Protein AF-A0A951BD02-F1 (afdb_monomer_lite)

Structure (mmCIF, N/CA/C/O backbone):
data_AF-A0A951BD02-F1
#
_entry.id   AF-A0A951BD02-F1
#
loop_
_atom_site.group_PDB
_atom_site.id
_atom_site.type_symbol
_atom_site.label_atom_id
_atom_site.label_alt_id
_atom_site.label_comp_id
_atom_site.label_asym_id
_atom_site.label_entity_id
_atom_site.label_seq_id
_atom_site.pdbx_PDB_ins_code
_atom_site.Cartn_x
_atom_site.Cartn_y
_atom_site.Cartn_z
_atom_site.occupancy
_atom_site.B_iso_or_equiv
_atom_site.auth_seq_id
_atom_site.auth_comp_id
_atom_site.auth_asym_id
_atom_site.auth_atom_id
_atom_site.pdbx_PDB_model_num
ATOM 1 N N . ALA A 1 1 ? 5.264 -10.263 -4.202 1.00 74.94 1 ALA A N 1
ATOM 2 C CA . ALA A 1 1 ? 5.737 -11.405 -3.380 1.00 74.94 1 ALA A CA 1
ATOM 3 C C . ALA A 1 1 ? 4.535 -12.286 -3.066 1.00 74.94 1 ALA A C 1
ATOM 5 O O . ALA A 1 1 ? 3.454 -11.724 -2.949 1.00 74.94 1 ALA A O 1
ATOM 6 N N . PRO A 1 2 ? 4.684 -13.614 -2.921 1.00 91.94 2 PRO A N 1
ATOM 7 C CA . PRO A 1 2 ? 3.533 -14.500 -2.767 1.00 91.94 2 PRO A CA 1
ATOM 8 C C . PRO A 1 2 ? 2.706 -14.170 -1.519 1.00 91.94 2 PRO A C 1
ATOM 10 O O . PRO A 1 2 ? 3.262 -13.990 -0.432 1.00 91.94 2 PRO A O 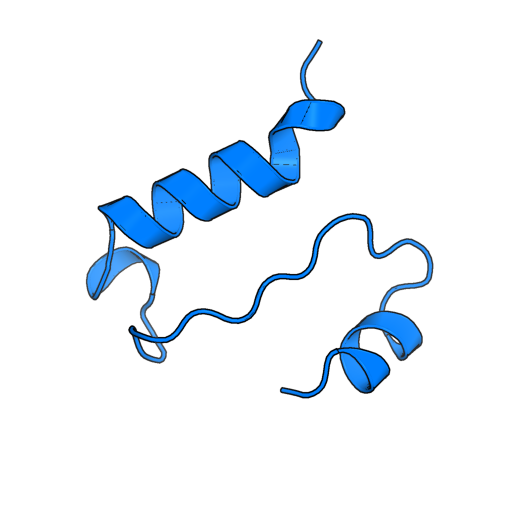1
ATOM 13 N N . GLU A 1 3 ? 1.378 -14.176 -1.646 1.00 93.38 3 GLU A N 1
ATOM 14 C CA . GLU A 1 3 ? 0.444 -13.952 -0.531 1.00 93.38 3 GLU A CA 1
ATOM 15 C C . GLU A 1 3 ? 0.704 -14.903 0.648 1.00 93.38 3 GLU A C 1
ATOM 17 O O . GLU A 1 3 ? 0.602 -14.529 1.818 1.00 93.38 3 GLU A O 1
ATOM 22 N N . THR A 1 4 ? 1.120 -16.137 0.349 1.00 94.81 4 THR A N 1
ATOM 23 C CA . THR A 1 4 ? 1.463 -17.151 1.355 1.00 94.81 4 THR A CA 1
ATOM 24 C C . THR A 1 4 ? 2.566 -16.691 2.306 1.00 94.81 4 THR A C 1
ATOM 26 O O . THR A 1 4 ? 2.545 -17.052 3.482 1.00 94.81 4 THR A O 1
ATOM 29 N N . TRP A 1 5 ? 3.514 -15.875 1.839 1.00 95.94 5 TRP A N 1
ATOM 30 C CA . TRP A 1 5 ? 4.575 -15.324 2.680 1.00 95.94 5 TRP A CA 1
ATOM 31 C C . TRP A 1 5 ? 4.043 -14.195 3.560 1.00 95.94 5 TRP A C 1
ATOM 33 O O . TRP A 1 5 ? 4.319 -14.180 4.759 1.00 95.94 5 TRP A O 1
ATOM 43 N N . ALA A 1 6 ? 3.214 -13.306 3.003 1.00 95.38 6 ALA A N 1
ATOM 44 C CA . ALA A 1 6 ? 2.569 -12.238 3.764 1.00 95.38 6 ALA A CA 1
ATOM 45 C C . ALA A 1 6 ? 1.690 -12.804 4.892 1.00 95.38 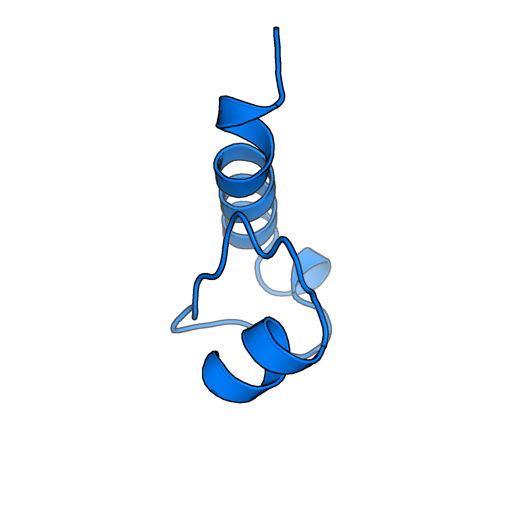6 ALA A C 1
ATOM 47 O O . ALA A 1 6 ? 1.784 -12.356 6.032 1.00 95.38 6 ALA A O 1
ATOM 48 N N . ARG A 1 7 ? 0.910 -13.859 4.620 1.00 95.38 7 ARG A N 1
ATOM 49 C CA . ARG A 1 7 ? 0.075 -14.532 5.633 1.00 95.38 7 ARG A CA 1
ATOM 50 C C . ARG A 1 7 ? 0.882 -15.212 6.738 1.00 95.38 7 ARG A C 1
ATOM 52 O O . ARG A 1 7 ? 0.413 -15.296 7.868 1.00 95.38 7 ARG A O 1
ATOM 59 N N . ARG A 1 8 ? 2.091 -15.696 6.435 1.00 96.06 8 ARG A N 1
ATOM 60 C CA . ARG A 1 8 ? 3.002 -16.248 7.452 1.00 96.06 8 ARG A CA 1
ATOM 61 C C . ARG A 1 8 ? 3.605 -15.154 8.331 1.00 96.06 8 ARG A C 1
ATOM 63 O O . ARG A 1 8 ? 3.756 -15.369 9.527 1.00 96.06 8 ARG A O 1
ATOM 70 N N . ALA A 1 9 ? 3.939 -14.002 7.750 1.00 97.12 9 ALA A N 1
ATOM 71 C CA . ALA A 1 9 ? 4.537 -12.879 8.470 1.00 97.12 9 ALA A CA 1
ATOM 72 C C . ALA A 1 9 ? 3.516 -12.098 9.317 1.00 97.12 9 ALA A C 1
ATOM 74 O O . ALA A 1 9 ? 3.832 -11.658 10.421 1.00 97.12 9 ALA A O 1
ATOM 75 N N . TYR A 1 10 ? 2.282 -11.954 8.828 1.00 95.38 10 TYR A N 1
ATOM 76 C CA . TYR A 1 10 ? 1.226 -11.182 9.478 1.00 95.38 10 TYR A CA 1
ATOM 77 C C . TYR A 1 10 ? 0.069 -12.090 9.900 1.00 95.38 10 TYR A C 1
ATOM 79 O O . TYR A 1 10 ? -0.765 -12.481 9.084 1.00 95.38 10 TYR A O 1
ATOM 87 N N . ARG A 1 11 ? -0.026 -12.374 11.209 1.00 93.88 11 ARG A N 1
ATOM 88 C CA . ARG A 1 11 ? -1.070 -13.245 11.791 1.00 93.88 11 ARG A CA 1
ATOM 89 C C . ARG A 1 11 ? -2.499 -12.777 11.482 1.00 93.88 11 ARG A C 1
ATOM 91 O O . ARG A 1 11 ? -3.403 -13.603 11.436 1.00 93.88 11 ARG A O 1
ATOM 98 N N . ASN A 1 12 ? -2.698 -11.474 11.288 1.00 93.50 12 ASN A N 1
ATOM 99 C CA . ASN A 1 12 ? -3.995 -10.875 10.977 1.00 93.50 12 ASN A CA 1
ATOM 100 C C . 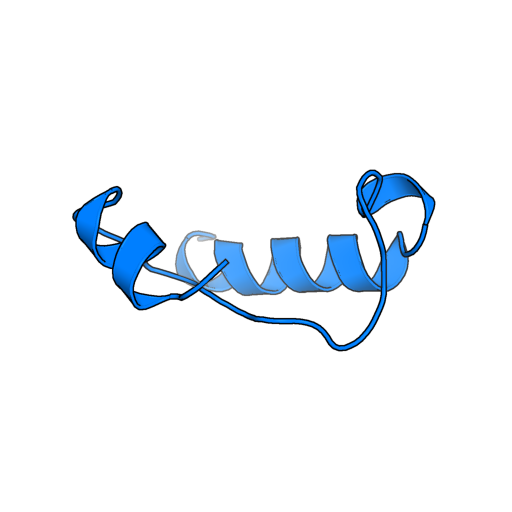ASN A 1 12 ? -3.934 -10.055 9.679 1.00 93.50 12 ASN A C 1
ATOM 102 O O . ASN A 1 12 ? -4.162 -8.847 9.685 1.00 93.50 12 ASN A O 1
ATOM 106 N N . LEU A 1 13 ? -3.554 -10.697 8.572 1.00 95.25 13 LEU A N 1
ATOM 107 C CA . LEU A 1 13 ? -3.587 -10.069 7.252 1.00 95.25 13 LEU A CA 1
ATOM 108 C C . LEU A 1 13 ? -5.043 -9.905 6.785 1.00 95.25 13 LEU A C 1
ATOM 110 O O . LEU A 1 13 ? -5.673 -10.874 6.358 1.00 95.25 13 LEU A O 1
ATOM 114 N N . THR A 1 14 ? -5.566 -8.683 6.880 1.00 94.31 14 THR A N 1
ATOM 115 C CA . THR A 1 14 ? -6.968 -8.349 6.569 1.00 94.31 14 THR A CA 1
ATOM 116 C C . THR A 1 14 ? -7.204 -7.958 5.111 1.00 94.31 14 THR A C 1
ATOM 118 O O . THR A 1 14 ? -8.324 -8.084 4.626 1.00 94.31 14 THR A O 1
ATOM 121 N N . TYR A 1 15 ? -6.167 -7.501 4.408 1.00 95.56 15 TYR A N 1
ATOM 122 C CA . TYR A 1 15 ? -6.226 -7.098 3.006 1.00 95.56 15 TYR A CA 1
ATOM 123 C C . TYR A 1 15 ? -4.926 -7.486 2.300 1.00 95.56 15 TYR A C 1
ATOM 125 O O . TYR A 1 15 ? -3.836 -7.236 2.818 1.00 95.56 15 TYR A O 1
ATOM 133 N N . PHE A 1 16 ? -5.045 -8.100 1.125 1.00 95.69 16 PHE A N 1
ATOM 134 C CA . PHE A 1 16 ? -3.941 -8.389 0.217 1.00 95.69 16 PHE A CA 1
ATOM 135 C C . PHE A 1 16 ? -4.465 -8.264 -1.209 1.00 95.69 16 PHE A C 1
ATOM 137 O O . PHE A 1 16 ? -5.514 -8.823 -1.524 1.00 95.69 16 PHE A O 1
ATOM 144 N N . HIS A 1 17 ? -3.740 -7.543 -2.054 1.00 95.00 17 HIS A N 1
ATOM 145 C CA . HIS A 1 17 ? -4.073 -7.395 -3.460 1.00 95.00 17 HIS A CA 1
ATOM 146 C C . HIS A 1 17 ? -2.780 -7.299 -4.266 1.00 95.00 17 HIS A C 1
ATOM 148 O O . HIS A 1 17 ? -1.841 -6.606 -3.868 1.00 95.00 17 HIS A O 1
ATOM 154 N N . GLU A 1 18 ? -2.724 -8.042 -5.365 1.00 94.50 18 GLU A N 1
ATOM 155 C CA . GLU A 1 18 ? -1.650 -7.961 -6.346 1.00 94.50 18 GLU A CA 1
ATOM 156 C C . GLU A 1 18 ? -2.161 -7.129 -7.519 1.00 94.50 18 GLU A C 1
ATOM 158 O O . GLU A 1 18 ? -3.261 -7.367 -8.009 1.00 94.50 18 GLU A O 1
ATOM 163 N N . VAL A 1 19 ? -1.389 -6.124 -7.923 1.00 93.25 19 VAL A N 1
ATOM 164 C CA . VAL A 1 19 ? -1.760 -5.199 -8.997 1.00 93.25 19 VAL A CA 1
ATOM 165 C C . VAL A 1 19 ? -0.912 -5.456 -10.237 1.00 93.25 19 VAL A C 1
ATOM 167 O O . VAL A 1 19 ? 0.269 -5.782 -10.130 1.00 93.25 19 VAL A O 1
ATOM 170 N N . ASP A 1 20 ? -1.499 -5.244 -11.414 1.00 91.75 20 ASP A N 1
ATOM 171 C CA . ASP A 1 20 ? -0.853 -5.532 -12.703 1.00 91.75 20 ASP A CA 1
ATOM 172 C C . ASP A 1 20 ? 0.188 -4.478 -13.135 1.00 91.75 20 ASP A C 1
ATOM 174 O O . ASP A 1 20 ? 0.876 -4.660 -14.141 1.00 91.75 20 ASP A O 1
ATOM 178 N N . LYS A 1 21 ? 0.288 -3.347 -12.420 1.00 92.12 21 LYS A N 1
ATOM 179 C CA . LYS A 1 21 ? 1.132 -2.201 -12.796 1.00 92.12 21 LYS A CA 1
ATOM 180 C C . LYS A 1 21 ? 1.708 -1.443 -11.596 1.00 92.12 21 LYS A C 1
ATOM 182 O O . LYS A 1 21 ? 1.112 -1.423 -10.520 1.00 92.12 21 LYS A O 1
ATOM 187 N N . GLY A 1 22 ? 2.838 -0.774 -11.833 1.00 91.31 22 GLY A N 1
ATOM 188 C CA . GLY A 1 22 ? 3.608 -0.018 -10.841 1.00 91.31 22 GLY A CA 1
ATOM 189 C C . GLY A 1 22 ? 4.843 -0.771 -10.333 1.00 91.31 22 GLY A C 1
ATOM 190 O O . GLY A 1 22 ? 4.893 -2.001 -10.342 1.00 91.31 22 GLY A O 1
ATOM 191 N N . GLY A 1 23 ? 5.861 -0.017 -9.925 1.00 92.62 23 GLY A N 1
ATOM 192 C CA . GLY A 1 23 ? 7.137 -0.532 -9.443 1.00 92.62 23 GLY A CA 1
ATOM 193 C C . GLY A 1 23 ? 7.394 -0.259 -7.962 1.00 92.62 23 GLY A C 1
ATOM 194 O O . GLY A 1 23 ? 6.513 -0.349 -7.105 1.00 92.62 23 GLY A O 1
ATOM 195 N N . HIS A 1 24 ? 8.655 0.031 -7.646 1.00 94.88 24 HIS A N 1
ATOM 196 C CA . HIS A 1 24 ? 9.113 0.204 -6.269 1.00 94.88 24 HIS A CA 1
ATOM 197 C C . HIS A 1 24 ? 8.503 1.443 -5.601 1.00 94.88 24 HIS A C 1
ATOM 199 O O . HIS A 1 24 ? 8.223 1.433 -4.403 1.00 94.88 24 HIS A O 1
ATOM 205 N N . PHE A 1 25 ? 8.257 2.499 -6.376 1.00 96.62 25 PHE A N 1
ATOM 206 C CA . PHE A 1 25 ? 7.742 3.771 -5.892 1.00 96.62 25 PHE A CA 1
ATOM 207 C C . PHE A 1 25 ? 6.256 3.908 -6.230 1.00 96.62 25 PHE A C 1
ATOM 209 O O . PHE A 1 25 ? 5.845 4.883 -6.851 1.00 96.62 25 PHE A O 1
ATOM 216 N N . ALA A 1 26 ? 5.434 2.947 -5.795 1.00 95.31 26 ALA A N 1
ATOM 217 C CA . ALA A 1 26 ? 4.007 2.859 -6.134 1.00 95.31 26 ALA A CA 1
ATOM 218 C C . ALA A 1 26 ? 3.223 4.175 -5.945 1.00 95.31 26 ALA A C 1
ATOM 220 O O . ALA A 1 26 ? 2.404 4.531 -6.786 1.00 95.31 26 ALA A O 1
ATOM 221 N N . ALA A 1 27 ? 3.510 4.933 -4.882 1.00 96.69 27 ALA A N 1
ATOM 222 C CA . ALA A 1 27 ? 2.864 6.223 -4.622 1.00 96.69 27 ALA A CA 1
ATOM 223 C C . ALA A 1 27 ? 3.213 7.322 -5.647 1.00 96.69 27 ALA A C 1
ATOM 225 O O . ALA A 1 27 ? 2.467 8.289 -5.770 1.00 96.69 27 ALA A O 1
ATOM 226 N N . TRP A 1 28 ? 4.341 7.194 -6.350 1.00 96.62 28 TRP A N 1
ATOM 227 C CA . TRP A 1 28 ? 4.822 8.142 -7.360 1.00 96.62 28 TRP A CA 1
ATOM 228 C C . TRP A 1 28 ? 4.550 7.670 -8.787 1.00 96.62 28 TRP A C 1
ATOM 230 O O . TRP A 1 28 ? 4.259 8.487 -9.654 1.00 96.62 28 TRP A O 1
ATOM 240 N N . GLU A 1 29 ? 4.673 6.365 -9.023 1.00 96.25 29 GLU A N 1
ATOM 241 C CA . GLU A 1 29 ? 4.485 5.745 -10.335 1.00 96.25 29 GLU A CA 1
ATOM 242 C C . GLU A 1 29 ? 3.000 5.611 -10.691 1.00 96.25 29 GLU A C 1
ATOM 244 O O . GLU A 1 29 ? 2.620 5.851 -11.831 1.00 96.25 29 GLU A O 1
ATOM 249 N N . GLU A 1 30 ? 2.153 5.261 -9.717 1.00 97.62 30 GLU A N 1
ATOM 250 C CA . GLU A 1 30 ? 0.721 5.005 -9.918 1.00 97.62 30 GLU A CA 1
ATOM 251 C C . GLU A 1 30 ? -0.114 5.622 -8.772 1.00 97.62 30 GLU A C 1
ATOM 253 O O . GLU A 1 30 ? -0.752 4.898 -7.995 1.00 97.62 30 GLU A O 1
ATOM 258 N N . PRO A 1 31 ? -0.112 6.961 -8.614 1.00 96.94 31 PRO A N 1
ATOM 259 C CA . PRO A 1 31 ? -0.679 7.628 -7.440 1.00 96.94 31 PRO A CA 1
ATOM 260 C C . PRO A 1 31 ? -2.179 7.355 -7.247 1.00 96.94 31 PRO A C 1
ATOM 262 O O . PRO A 1 31 ? -2.629 7.133 -6.118 1.00 96.94 31 PRO A O 1
ATOM 265 N N . GLU A 1 32 ? -2.971 7.319 -8.322 1.00 97.75 32 GLU A N 1
ATOM 266 C CA . GLU A 1 32 ? -4.405 7.034 -8.242 1.00 97.75 32 GLU A CA 1
ATOM 267 C C . GLU A 1 32 ? -4.657 5.603 -7.772 1.00 97.75 32 GLU A C 1
ATOM 269 O O . GLU A 1 32 ? -5.430 5.408 -6.828 1.00 97.75 32 GLU A O 1
ATOM 274 N N . LEU A 1 33 ? -3.974 4.624 -8.377 1.00 97.38 33 LEU A N 1
ATOM 275 C CA . LEU A 1 33 ? -4.086 3.211 -8.013 1.00 97.38 33 LEU A CA 1
ATOM 276 C C . LEU A 1 33 ? -3.663 3.002 -6.561 1.00 97.38 33 LEU A C 1
ATOM 278 O O . LEU A 1 33 ? -4.427 2.450 -5.773 1.00 97.38 33 LEU A O 1
ATOM 282 N N . PHE A 1 34 ? -2.499 3.524 -6.176 1.00 97.25 34 PHE A N 1
ATOM 283 C CA . PHE A 1 34 ? -2.008 3.447 -4.806 1.00 97.25 34 PHE A CA 1
ATOM 284 C C . PHE A 1 34 ? -3.021 4.027 -3.808 1.00 97.25 34 PHE A C 1
ATOM 286 O O . PHE A 1 34 ? -3.349 3.405 -2.795 1.00 97.25 34 PHE A O 1
ATOM 293 N N . SER A 1 35 ? -3.585 5.201 -4.110 1.00 97.88 35 SER A N 1
ATOM 294 C CA . SER A 1 35 ? -4.585 5.825 -3.242 1.00 97.88 35 SER A CA 1
ATOM 295 C C . SER A 1 35 ? -5.898 5.029 -3.172 1.00 97.88 35 SER A C 1
ATOM 297 O O . SER A 1 35 ? -6.572 5.046 -2.138 1.00 97.88 35 SER A O 1
ATOM 299 N N . ALA A 1 36 ? -6.292 4.344 -4.248 1.00 97.69 36 ALA A N 1
ATOM 300 C CA . ALA A 1 36 ? -7.478 3.493 -4.280 1.00 97.69 36 ALA A CA 1
ATOM 301 C C . ALA A 1 36 ? -7.283 2.238 -3.418 1.00 97.69 36 ALA A C 1
ATOM 303 O O . ALA A 1 36 ? -8.136 1.948 -2.578 1.00 97.69 36 ALA A O 1
ATOM 304 N N . GLU A 1 37 ? -6.131 1.577 -3.542 1.00 97.38 37 GLU A N 1
ATOM 305 C CA . GLU A 1 37 ? -5.758 0.405 -2.743 1.00 97.38 37 GLU A CA 1
ATOM 306 C C . GLU A 1 37 ? -5.724 0.721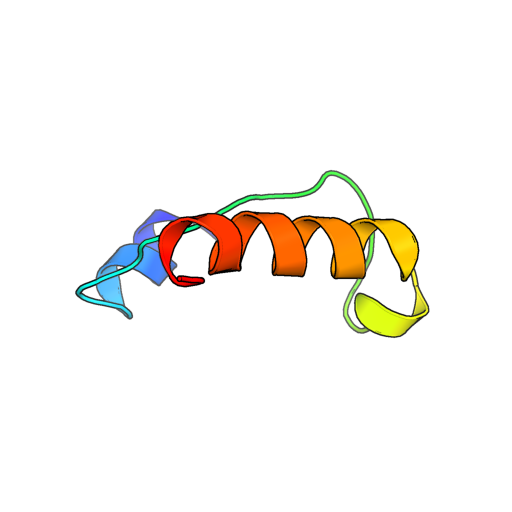 -1.247 1.00 97.38 37 GLU A C 1
ATOM 308 O O . GLU A 1 37 ? -6.297 -0.011 -0.442 1.00 97.38 37 GLU A O 1
ATOM 313 N N . LEU A 1 38 ? -5.153 1.867 -0.857 1.00 96.62 38 LEU A N 1
ATOM 314 C CA . LEU A 1 38 ? -5.201 2.315 0.537 1.00 96.62 38 LEU A CA 1
ATOM 315 C C . LEU A 1 38 ? -6.643 2.520 1.020 1.00 96.62 38 LEU A C 1
ATOM 317 O O . LEU A 1 38 ? -7.007 2.084 2.112 1.00 96.62 38 LEU A O 1
ATOM 321 N N . ARG A 1 39 ? -7.502 3.167 0.224 1.00 97.38 39 ARG A N 1
ATOM 322 C CA . ARG A 1 39 ? -8.911 3.355 0.612 1.00 97.38 39 ARG A CA 1
ATOM 323 C C . ARG A 1 39 ? -9.641 2.020 0.750 1.00 97.38 39 ARG A C 1
ATOM 325 O O . ARG A 1 39 ? -10.428 1.888 1.684 1.00 97.38 39 ARG A O 1
ATOM 332 N N . ALA A 1 40 ? -9.386 1.061 -0.138 1.00 96.94 40 ALA A N 1
ATOM 333 C CA . ALA A 1 40 ? -9.971 -0.273 -0.079 1.00 96.94 40 ALA A CA 1
A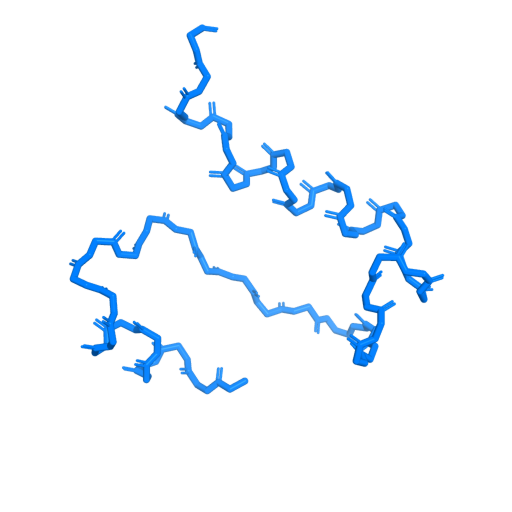TOM 334 C C . ALA A 1 40 ? -9.507 -1.034 1.172 1.00 96.94 40 ALA A C 1
ATOM 336 O O . ALA A 1 40 ? -10.348 -1.497 1.945 1.00 96.94 40 ALA A O 1
ATOM 337 N N . ALA A 1 41 ? -8.196 -1.065 1.426 1.00 96.56 41 ALA A N 1
ATOM 338 C CA . ALA A 1 41 ? -7.591 -1.769 2.554 1.00 96.56 41 ALA A CA 1
ATOM 339 C C . ALA A 1 41 ? -8.124 -1.299 3.915 1.00 96.56 41 ALA A C 1
ATOM 341 O O . ALA A 1 41 ? -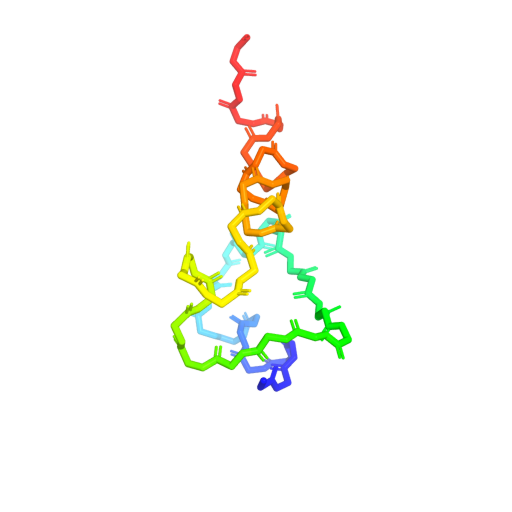8.378 -2.108 4.805 1.00 96.56 41 ALA A O 1
ATOM 342 N N . PHE A 1 42 ? -8.332 0.011 4.074 1.00 96.31 42 PHE A N 1
ATOM 343 C CA . PHE A 1 42 ? -8.799 0.597 5.333 1.00 96.31 42 PHE A CA 1
ATOM 344 C C . PHE A 1 42 ? -10.319 0.780 5.410 1.00 96.31 42 PHE A C 1
ATOM 346 O O . PHE A 1 42 ? -10.813 1.243 6.437 1.00 96.31 42 PHE A O 1
ATOM 353 N N . LYS A 1 43 ? -11.085 0.424 4.369 1.00 95.56 43 LYS A N 1
ATOM 354 C CA . LYS A 1 43 ? -12.537 0.666 4.323 1.00 95.56 43 LYS A CA 1
ATOM 355 C C . LYS A 1 43 ? -13.278 0.035 5.503 1.00 95.56 43 LYS A C 1
ATOM 357 O O . LYS A 1 43 ? -14.132 0.688 6.083 1.00 95.56 43 LYS A O 1
ATOM 362 N N . SER A 1 44 ? -12.946 -1.203 5.864 1.00 92.12 44 SER A N 1
ATOM 363 C CA . SER A 1 44 ? -13.582 -1.924 6.979 1.00 92.12 44 SER A CA 1
ATOM 364 C C . SER A 1 44 ? -13.126 -1.456 8.364 1.00 92.12 44 SER A C 1
ATOM 366 O O . SER A 1 44 ? -13.739 -1.824 9.361 1.00 92.12 44 SER A O 1
ATOM 368 N N . LEU A 1 45 ? -12.049 -0.668 8.432 1.00 93.62 45 LEU A N 1
ATOM 369 C CA . LEU A 1 45 ? -11.469 -0.151 9.674 1.00 93.62 45 LEU A CA 1
ATOM 370 C C . LEU A 1 45 ? -11.903 1.290 9.974 1.00 93.62 45 LEU A C 1
ATOM 372 O O . LEU A 1 45 ? -11.570 1.825 11.030 1.00 93.62 45 LEU A O 1
ATOM 376 N N . ARG A 1 46 ? -12.608 1.934 9.040 1.00 89.12 46 ARG A N 1
ATOM 377 C CA . ARG A 1 46 ? -13.154 3.282 9.200 1.00 89.12 46 ARG A CA 1
ATOM 378 C C . ARG A 1 46 ? -14.564 3.188 9.788 1.00 89.12 46 ARG A C 1
ATOM 380 O O . ARG A 1 46 ? -15.358 2.380 9.314 1.00 89.12 46 ARG A O 1
ATOM 387 N N . ALA A 1 47 ? -14.820 3.984 10.828 1.00 74.50 47 ALA A N 1
ATOM 388 C CA . ALA A 1 47 ? -16.140 4.152 11.439 1.00 74.50 47 ALA A CA 1
ATOM 389 C C . ALA A 1 47 ? -17.116 4.871 10.497 1.00 74.50 47 ALA A C 1
ATOM 391 O O . ALA A 1 47 ? -16.639 5.702 9.687 1.00 74.50 47 ALA A O 1
#

Foldseek 3Di:
DDVVVVCVVDVDPQDDDDDPDDDDPCCVRPVPVVVVSVCVSCVVVDD

pLDDT: mean 94.34, std 4.59, range [74.5, 97.88]

Secondary structure (DSSP, 8-state):
--HHHHHHH-TT-------SS--TTHHHHSHHHHHHHHHHHHGGG--

Sequence (47 aa):
APETWARRAYRNLTYFHEVDKGGHFAAWEEPELFSAELRAAFKSLRA

Radius of gyration: 11.98 Å; chains: 1; bounding box: 25×25×25 Å